Protein AF-A0A7Y5XV26-F1 (afdb_monomer)

Secondary structure (DSSP, 8-state):
----------SS--GGGHHHHHHHHHHHHHHHHHH-TTS-HHHHHHHHHHHHHHHHHTTS-HHHHHHHHHHHHHHTTTTS-GGG--TT-STTSTT-S-TT-----

Mean predicted aligned error: 6.87 Å

Solvent-accessible surface area (backbone atoms only — not comparable to full-atom values): 6152 Å² total; per-residue (Å²): 138,85,76,88,70,83,88,72,78,70,94,65,75,72,69,90,51,43,69,59,29,56,49,44,58,56,49,31,32,57,54,34,43,73,75,41,76,83,56,52,64,23,54,28,47,45,47,16,38,47,46,41,27,65,58,38,44,75,81,44,53,72,66,59,14,51,52,46,19,54,47,26,36,63,69,35,70,74,63,49,58,72,84,48,48,50,92,41,58,42,80,68,27,89,60,40,90,56,63,91,46,90,76,66,85

Sequence (105 aa):
MSWYVRRARPTSLSYENFELAEALVVLTPQAEHLKAPAASEADVECFAVQHVRPLVRAAWDAAFANELALQVWELSYQRLPPELRTPACRDGGPLDRDPGSSAWP

pLDDT: mean 85.77, std 18.95, range [27.03, 98.19]

Structure (mmCIF, N/CA/C/O backbone):
data_AF-A0A7Y5XV26-F1
#
_entry.id   AF-A0A7Y5XV26-F1
#
loop_
_atom_site.group_PDB
_atom_site.id
_atom_site.type_symbol
_atom_site.label_atom_id
_atom_site.label_alt_id
_atom_site.label_comp_id
_atom_site.label_asym_id
_atom_site.label_entity_id
_atom_site.label_seq_id
_atom_site.pdbx_PDB_ins_code
_atom_site.Cartn_x
_atom_site.Cartn_y
_atom_site.Cartn_z
_atom_site.occupancy
_atom_site.B_iso_or_equiv
_atom_site.auth_seq_id
_atom_site.auth_comp_id
_atom_site.auth_asym_id
_atom_site.auth_atom_id
_atom_site.pdbx_PDB_model_num
ATOM 1 N N . MET A 1 1 ? 26.715 -9.423 8.834 1.00 32.50 1 MET A N 1
ATOM 2 C CA . MET A 1 1 ? 25.750 -8.681 9.674 1.00 32.50 1 MET A CA 1
ATOM 3 C C . MET A 1 1 ? 25.604 -7.302 9.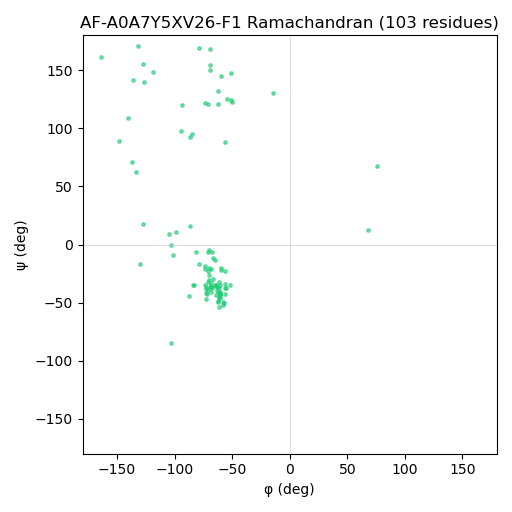066 1.00 32.50 1 MET A C 1
ATOM 5 O O . MET A 1 1 ? 26.487 -6.484 9.255 1.00 32.50 1 MET A O 1
ATOM 9 N N . SER A 1 2 ? 24.586 -7.111 8.223 1.00 32.31 2 SER A N 1
ATOM 10 C CA . SER A 1 2 ? 24.360 -5.844 7.525 1.00 32.31 2 SER A CA 1
ATOM 11 C C . SER A 1 2 ? 23.397 -5.004 8.342 1.00 32.31 2 SER A C 1
ATOM 13 O O . SER A 1 2 ? 22.290 -5.429 8.671 1.00 32.31 2 SER A O 1
ATOM 15 N N . TRP A 1 3 ? 23.893 -3.844 8.732 1.00 27.03 3 TRP A N 1
ATOM 16 C CA . TRP A 1 3 ? 23.224 -2.871 9.561 1.00 27.03 3 TRP A CA 1
ATOM 17 C C . TRP A 1 3 ? 22.154 -2.175 8.726 1.00 27.03 3 TRP A C 1
ATOM 19 O O . TRP A 1 3 ? 22.442 -1.572 7.696 1.00 27.03 3 TRP A O 1
ATOM 29 N N . TYR A 1 4 ? 20.915 -2.264 9.194 1.00 38.25 4 TYR A N 1
ATOM 30 C CA . TYR A 1 4 ? 19.826 -1.374 8.822 1.00 38.25 4 TYR A CA 1
ATOM 31 C C . TYR A 1 4 ? 20.249 0.076 9.117 1.00 38.25 4 TYR A C 1
ATOM 33 O O . TYR A 1 4 ? 20.037 0.588 10.217 1.00 38.25 4 TYR A O 1
ATOM 41 N N . VAL A 1 5 ? 20.904 0.744 8.165 1.00 44.34 5 VAL A N 1
ATOM 42 C CA . VAL A 1 5 ? 21.294 2.150 8.309 1.00 44.34 5 VAL A CA 1
ATOM 43 C C . VAL A 1 5 ? 20.218 3.028 7.686 1.00 44.34 5 VAL A C 1
ATOM 45 O O . VAL A 1 5 ? 20.141 3.246 6.482 1.00 44.34 5 VAL A O 1
ATOM 48 N N . ARG A 1 6 ? 19.366 3.514 8.589 1.00 39.25 6 ARG A N 1
ATOM 49 C CA . ARG A 1 6 ? 18.648 4.791 8.560 1.00 39.25 6 ARG A CA 1
ATOM 50 C C . ARG A 1 6 ? 19.200 5.793 7.522 1.00 39.25 6 ARG A C 1
ATOM 52 O O . ARG A 1 6 ? 20.360 6.176 7.606 1.00 39.25 6 ARG A O 1
ATOM 59 N N . ARG A 1 7 ? 18.296 6.352 6.703 1.00 38.06 7 ARG A N 1
ATOM 60 C CA . ARG A 1 7 ? 18.445 7.597 5.908 1.00 38.06 7 ARG A CA 1
ATOM 61 C C . ARG A 1 7 ? 19.307 7.538 4.637 1.00 38.06 7 ARG A C 1
ATOM 63 O O . ARG A 1 7 ? 20.271 8.282 4.506 1.00 38.06 7 ARG A O 1
ATOM 70 N N . ALA A 1 8 ? 18.843 6.808 3.633 1.00 40.09 8 ALA A N 1
ATOM 71 C CA . ALA A 1 8 ? 19.011 7.237 2.245 1.00 40.09 8 ALA A CA 1
ATOM 72 C C . ALA A 1 8 ? 17.813 6.733 1.437 1.00 40.09 8 ALA A C 1
ATOM 74 O O . ALA A 1 8 ? 17.820 5.625 0.912 1.00 40.09 8 ALA A O 1
ATOM 75 N N . ARG A 1 9 ? 16.750 7.544 1.387 1.00 41.09 9 ARG A N 1
ATOM 76 C CA . ARG A 1 9 ? 15.769 7.447 0.301 1.00 41.09 9 ARG A CA 1
ATOM 77 C C . ARG A 1 9 ? 16.581 7.573 -0.997 1.00 41.09 9 ARG A C 1
ATOM 79 O O . ARG A 1 9 ? 17.353 8.535 -1.072 1.00 41.09 9 ARG A O 1
ATOM 86 N N . PRO A 1 10 ? 16.504 6.633 -1.953 1.00 43.59 10 PRO A N 1
ATOM 87 C CA . PRO A 1 10 ? 17.223 6.765 -3.215 1.00 43.59 10 PRO A CA 1
ATOM 88 C C . PRO A 1 10 ? 16.926 8.142 -3.824 1.00 43.59 10 PRO A C 1
ATOM 90 O O . PRO A 1 10 ? 15.766 8.511 -3.975 1.00 43.59 10 PRO A O 1
ATOM 93 N N . THR A 1 11 ? 17.958 8.936 -4.124 1.00 43.84 11 THR A N 1
ATOM 94 C CA . THR A 1 11 ? 17.795 10.302 -4.666 1.00 43.84 11 THR A CA 1
ATOM 95 C C . THR A 1 11 ? 17.287 10.314 -6.110 1.00 43.84 11 THR A C 1
ATOM 97 O O . THR A 1 11 ? 16.977 11.375 -6.644 1.00 43.84 11 THR A O 1
ATOM 100 N N . SER A 1 12 ? 17.182 9.142 -6.734 1.00 45.25 12 SER A N 1
ATOM 101 C CA . SER A 1 12 ? 16.505 8.905 -8.003 1.00 45.25 12 SER A CA 1
ATOM 102 C C . SER A 1 12 ? 15.755 7.578 -7.911 1.00 45.25 12 SER A C 1
ATOM 104 O O . SER A 1 12 ? 16.383 6.518 -7.883 1.00 45.25 12 SER A O 1
ATOM 106 N N . LEU A 1 13 ? 14.425 7.625 -7.854 1.00 52.25 13 LEU A N 1
ATOM 107 C CA . LEU A 1 13 ? 13.612 6.461 -8.201 1.00 52.25 13 LEU A CA 1
ATOM 108 C C . LEU A 1 13 ? 13.885 6.149 -9.678 1.00 52.25 13 LEU A C 1
ATOM 110 O O . LEU A 1 13 ? 13.899 7.069 -10.500 1.00 52.25 13 LEU A O 1
ATOM 114 N N . SER A 1 14 ? 14.156 4.888 -10.016 1.00 53.75 14 SER A N 1
ATOM 115 C CA . SER A 1 14 ? 14.203 4.492 -11.422 1.00 53.75 14 SER A CA 1
ATOM 116 C C . SER A 1 14 ? 12.814 4.720 -12.017 1.00 53.75 14 SER A C 1
ATOM 118 O O . SER A 1 14 ? 11.834 4.150 -11.541 1.00 53.75 14 SER A O 1
ATOM 120 N N . TYR A 1 15 ? 12.717 5.558 -13.051 1.00 54.22 15 TYR A N 1
ATOM 121 C CA . TYR A 1 15 ? 11.461 5.756 -13.784 1.00 54.22 15 TYR A CA 1
ATOM 122 C C . TYR A 1 15 ? 11.060 4.531 -14.613 1.00 54.22 15 TYR A C 1
ATOM 124 O O . TYR A 1 15 ? 9.975 4.514 -15.181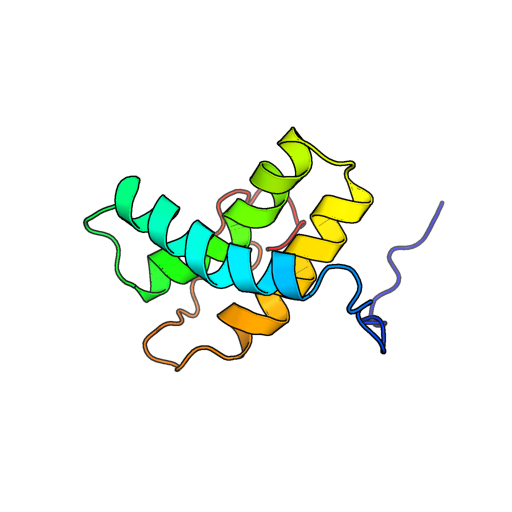 1.00 54.22 15 TYR A O 1
ATOM 132 N N . GLU A 1 16 ? 11.904 3.499 -14.661 1.00 61.50 16 GLU A N 1
ATOM 133 C CA . GLU A 1 16 ? 11.679 2.273 -15.428 1.00 61.50 16 GLU A CA 1
ATOM 134 C C . GLU A 1 16 ? 10.358 1.572 -15.061 1.00 61.50 16 GLU A C 1
ATOM 136 O O . GLU A 1 16 ? 9.798 0.875 -15.896 1.00 61.50 16 GLU A O 1
ATOM 141 N N . ASN A 1 17 ? 9.808 1.823 -13.861 1.00 69.75 17 ASN A N 1
ATOM 142 C CA . ASN A 1 17 ? 8.512 1.289 -13.415 1.00 69.75 17 ASN A CA 1
ATOM 143 C C . ASN A 1 17 ? 7.538 2.364 -12.911 1.00 69.75 17 ASN A C 1
ATOM 145 O O . ASN A 1 17 ? 6.561 2.048 -12.232 1.00 69.75 17 ASN A O 1
ATOM 149 N N . PHE A 1 18 ? 7.780 3.633 -13.250 1.00 74.88 18 PHE A N 1
ATOM 150 C CA . PHE A 1 18 ? 6.928 4.744 -12.823 1.00 74.88 18 PHE A CA 1
ATOM 151 C C . PHE A 1 18 ? 5.489 4.587 -13.323 1.00 74.88 18 PHE A C 1
ATOM 153 O O . PHE A 1 18 ? 4.554 4.737 -12.545 1.00 74.88 18 PHE A O 1
ATOM 160 N N . GLU A 1 19 ? 5.313 4.189 -14.585 1.00 81.88 19 GLU A N 1
ATOM 161 C CA . GLU A 1 19 ? 3.990 3.933 -15.170 1.00 81.88 19 GLU A CA 1
ATOM 162 C C . GLU A 1 19 ? 3.248 2.807 -14.435 1.00 81.88 19 GLU A C 1
ATOM 164 O O . GLU A 1 19 ? 2.041 2.885 -14.210 1.00 81.88 19 GLU A O 1
ATOM 169 N N . LEU A 1 20 ? 3.972 1.767 -14.003 1.00 88.62 20 LEU A N 1
ATOM 170 C CA . LEU A 1 20 ? 3.394 0.689 -13.206 1.00 88.62 20 LEU A CA 1
ATOM 171 C C . LEU A 1 20 ? 3.004 1.183 -11.807 1.00 88.62 20 LEU A C 1
ATOM 173 O O . LEU A 1 20 ? 1.936 0.826 -11.312 1.00 88.62 20 LEU A O 1
ATOM 177 N N . ALA A 1 21 ? 3.831 2.018 -11.176 1.00 89.94 21 ALA A N 1
ATOM 178 C CA . ALA A 1 21 ? 3.497 2.633 -9.898 1.00 89.94 21 ALA A CA 1
ATOM 179 C C . ALA A 1 21 ? 2.244 3.519 -10.019 1.00 89.94 21 ALA A C 1
ATOM 181 O O . ALA A 1 21 ? 1.330 3.377 -9.212 1.00 89.94 21 ALA A O 1
ATOM 182 N N . GLU A 1 22 ? 2.148 4.369 -11.046 1.00 87.69 22 GLU A N 1
ATOM 183 C CA . GLU A 1 22 ? 0.958 5.189 -11.321 1.00 87.69 22 GLU A CA 1
ATOM 184 C C . GLU A 1 22 ? -0.289 4.338 -11.575 1.00 87.69 22 GLU A C 1
ATOM 186 O O . GLU A 1 22 ? -1.359 4.622 -11.034 1.00 87.69 22 GLU A O 1
ATOM 191 N N . ALA A 1 23 ? -0.160 3.249 -12.336 1.00 92.56 23 ALA A N 1
ATOM 192 C CA . ALA A 1 23 ? -1.260 2.314 -12.531 1.00 92.56 23 ALA A CA 1
ATOM 193 C C . ALA A 1 23 ? -1.717 1.707 -11.196 1.00 92.56 23 ALA A C 1
ATOM 195 O O . ALA A 1 23 ? -2.917 1.620 -10.931 1.00 92.56 23 ALA A O 1
ATOM 196 N N . LEU A 1 24 ? -0.780 1.326 -10.324 1.00 95.25 24 LEU A N 1
ATOM 197 C CA . LEU A 1 24 ? -1.093 0.765 -9.011 1.00 95.25 24 LEU A CA 1
ATOM 198 C C . LEU A 1 24 ? -1.724 1.785 -8.061 1.00 95.25 24 LEU A C 1
ATOM 200 O O . LEU A 1 24 ? -2.611 1.395 -7.309 1.00 95.25 24 LEU A O 1
ATOM 204 N N . VAL A 1 25 ? -1.358 3.069 -8.147 1.00 93.69 25 VAL A N 1
ATOM 205 C CA . VAL A 1 25 ? -2.038 4.157 -7.419 1.00 93.69 25 VAL A CA 1
ATOM 206 C C . VAL A 1 25 ? -3.535 4.190 -7.728 1.00 93.69 25 VAL A C 1
ATOM 208 O O . VAL A 1 25 ? -4.321 4.509 -6.848 1.00 93.69 25 VAL A O 1
ATOM 211 N N . VAL A 1 26 ? -3.947 3.843 -8.949 1.00 94.88 26 VAL A N 1
ATOM 212 C CA . VAL A 1 26 ? -5.368 3.796 -9.325 1.00 94.88 26 VAL A CA 1
ATOM 213 C C . VAL A 1 26 ? -5.984 2.435 -9.011 1.00 94.88 26 VAL A C 1
ATOM 215 O O . VAL A 1 26 ? -7.092 2.357 -8.487 1.00 94.88 26 VAL A O 1
ATOM 218 N N . LEU A 1 27 ? -5.292 1.344 -9.332 1.00 96.62 27 LEU A N 1
ATOM 219 C CA . LEU A 1 27 ? -5.864 0.002 -9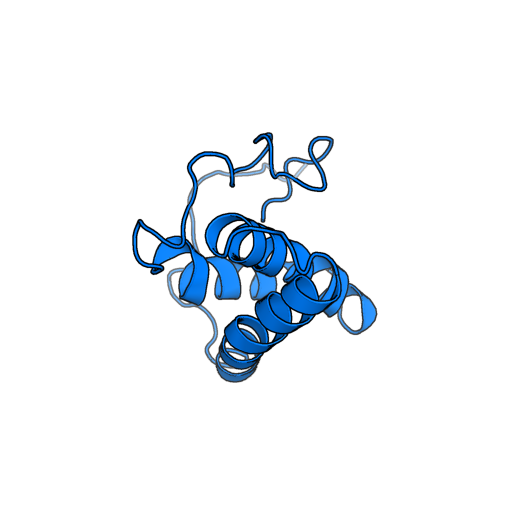.249 1.00 96.62 27 LEU A CA 1
ATOM 220 C C . LEU A 1 27 ? -6.030 -0.489 -7.810 1.00 96.62 27 LEU A C 1
ATOM 222 O O . LEU A 1 27 ? -7.026 -1.155 -7.518 1.00 96.62 27 LEU A O 1
ATOM 226 N N . THR A 1 28 ? -5.091 -0.193 -6.905 1.00 97.19 28 THR A N 1
ATOM 227 C CA . THR A 1 28 ? -5.184 -0.726 -5.541 1.00 97.19 28 THR A CA 1
ATOM 228 C C . THR A 1 28 ? -6.307 -0.087 -4.718 1.00 97.19 28 THR A C 1
ATOM 230 O O . THR A 1 28 ? -7.015 -0.871 -4.086 1.00 97.19 28 THR A O 1
ATOM 233 N N . PRO A 1 29 ? -6.605 1.232 -4.775 1.00 97.38 29 PRO A N 1
ATOM 234 C CA . PRO A 1 29 ? -7.801 1.784 -4.130 1.00 97.38 29 PRO A CA 1
ATOM 235 C C . PRO A 1 29 ? -9.100 1.194 -4.677 1.00 97.38 29 PRO A C 1
ATOM 237 O O . PRO A 1 29 ? -9.982 0.828 -3.906 1.00 97.38 29 PRO A O 1
ATOM 240 N N . GLN A 1 30 ? -9.209 1.009 -5.998 1.00 97.44 30 GLN A N 1
ATOM 241 C CA . GLN A 1 30 ? -10.399 0.390 -6.597 1.00 97.44 30 GLN A CA 1
ATOM 242 C C . GLN A 1 30 ? -10.582 -1.058 -6.127 1.00 97.44 30 GLN A C 1
ATOM 244 O O . GLN A 1 30 ? -11.696 -1.485 -5.825 1.00 97.44 30 GLN A O 1
ATOM 249 N N . ALA A 1 31 ? -9.489 -1.813 -5.999 1.00 97.06 31 ALA A N 1
ATOM 250 C CA . ALA A 1 31 ? -9.538 -3.152 -5.424 1.00 97.06 31 ALA A CA 1
ATOM 251 C C . ALA A 1 31 ? -9.962 -3.138 -3.944 1.00 97.06 31 ALA A C 1
ATOM 253 O O . ALA A 1 31 ? -10.653 -4.055 -3.502 1.00 97.06 31 ALA A O 1
ATOM 254 N N . GLU A 1 32 ? -9.569 -2.125 -3.173 1.00 97.12 32 GLU A N 1
ATOM 255 C CA . GLU A 1 32 ? -9.965 -1.981 -1.769 1.00 97.12 32 GLU A CA 1
ATOM 256 C C . GLU A 1 32 ? -11.431 -1.558 -1.606 1.00 97.12 32 GLU A C 1
ATOM 258 O O . GLU A 1 32 ? -12.123 -2.121 -0.756 1.00 97.12 32 GLU A O 1
ATOM 263 N N . HIS A 1 33 ? -11.952 -0.702 -2.488 1.00 97.38 33 HIS A N 1
ATOM 264 C CA . HIS A 1 33 ? -13.384 -0.384 -2.569 1.00 97.38 33 HIS A CA 1
ATOM 265 C C . HIS A 1 33 ? -14.256 -1.634 -2.756 1.00 97.38 33 HIS A C 1
ATOM 267 O O . HIS A 1 33 ? -15.317 -1.755 -2.144 1.00 97.38 33 HIS A O 1
ATOM 273 N N . LEU A 1 34 ? -13.791 -2.617 -3.538 1.00 97.25 34 LEU A N 1
ATOM 274 C CA . LEU A 1 34 ? -14.492 -3.898 -3.708 1.00 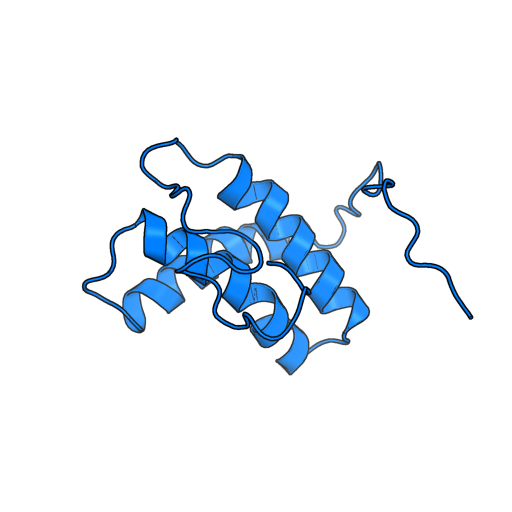97.25 34 LEU A CA 1
ATOM 275 C C . LEU A 1 34 ? -14.458 -4.782 -2.452 1.00 97.25 34 LEU A C 1
ATOM 277 O O . LEU A 1 34 ? -15.382 -5.564 -2.228 1.00 97.25 34 LEU A O 1
ATOM 281 N N . LYS A 1 35 ? -13.398 -4.693 -1.642 1.00 94.75 35 LYS A N 1
ATOM 282 C CA . LYS A 1 35 ? -13.236 -5.497 -0.418 1.00 94.75 35 LYS A CA 1
ATOM 283 C C . LYS A 1 35 ? -13.977 -4.894 0.774 1.00 94.75 35 LYS A C 1
ATOM 285 O O . LYS A 1 35 ? -14.473 -5.638 1.618 1.00 94.75 35 LYS A O 1
ATOM 290 N N . ALA A 1 36 ? -14.028 -3.567 0.858 1.00 92.81 36 ALA A N 1
ATOM 291 C CA . ALA A 1 36 ? -14.579 -2.831 1.988 1.00 92.81 36 ALA A CA 1
ATOM 292 C C . ALA A 1 36 ? -15.452 -1.653 1.509 1.00 92.81 36 ALA A C 1
ATOM 294 O O . ALA A 1 36 ? -15.086 -0.497 1.703 1.00 92.81 36 ALA A O 1
ATOM 295 N N . PRO A 1 37 ? -16.646 -1.915 0.944 1.00 93.31 37 PRO A N 1
ATOM 296 C CA . PRO A 1 37 ? -17.479 -0.886 0.307 1.00 93.31 37 PRO A CA 1
ATOM 297 C C . PRO A 1 37 ? -18.037 0.179 1.266 1.00 93.31 37 PRO A C 1
ATOM 299 O O . PRO A 1 37 ? -18.606 1.169 0.822 1.00 93.31 37 PRO A O 1
ATOM 302 N N . ALA A 1 38 ? -17.926 -0.037 2.579 1.00 96.56 38 ALA A N 1
ATOM 303 C CA . ALA A 1 38 ? -18.347 0.911 3.610 1.00 96.56 38 ALA A CA 1
ATOM 304 C C . ALA A 1 38 ? -17.171 1.668 4.259 1.00 96.56 38 ALA A C 1
ATOM 306 O O . ALA A 1 38 ? -17.397 2.452 5.181 1.00 96.56 38 ALA A O 1
ATOM 307 N N . ALA A 1 39 ? -15.928 1.401 3.841 1.00 96.12 39 ALA A N 1
ATOM 308 C CA . ALA A 1 39 ? -14.758 2.100 4.358 1.00 96.12 39 ALA A CA 1
ATOM 309 C C . ALA A 1 39 ? -14.747 3.562 3.890 1.00 96.12 39 ALA A C 1
ATOM 311 O O . ALA A 1 39 ? -15.256 3.893 2.820 1.00 96.12 39 ALA A O 1
ATOM 312 N N . SER A 1 40 ? -14.165 4.446 4.700 1.00 97.50 40 SER A N 1
ATOM 313 C CA . SER A 1 40 ? -13.924 5.822 4.266 1.00 97.50 40 SER A CA 1
ATOM 314 C C . SER A 1 40 ? -12.834 5.854 3.191 1.00 97.50 40 SER A C 1
ATOM 316 O O . SER A 1 40 ? -11.960 4.988 3.179 1.00 97.50 40 SER A O 1
ATOM 318 N N . GLU A 1 41 ? -12.824 6.875 2.331 1.00 97.00 41 GLU A N 1
ATOM 319 C CA . GLU A 1 41 ? -11.753 7.026 1.331 1.00 97.00 41 GLU A CA 1
ATOM 320 C C . GLU A 1 41 ? -10.361 7.073 1.982 1.00 97.00 41 GLU A C 1
ATOM 322 O O . GLU A 1 41 ? -9.421 6.471 1.478 1.00 97.00 41 GLU A O 1
ATOM 327 N N . ALA A 1 42 ? -10.223 7.704 3.154 1.00 98.00 42 ALA A N 1
ATOM 328 C CA . ALA A 1 42 ? -8.951 7.744 3.876 1.00 98.00 42 ALA A CA 1
ATOM 329 C C . ALA A 1 42 ? -8.475 6.353 4.342 1.00 98.00 42 ALA A C 1
ATOM 331 O O . ALA A 1 42 ? -7.272 6.077 4.335 1.00 98.00 42 ALA A O 1
ATOM 332 N N . ASP A 1 43 ? -9.400 5.472 4.735 1.00 98.00 43 ASP A N 1
ATOM 333 C CA . ASP A 1 43 ? -9.069 4.089 5.089 1.00 98.00 43 ASP A CA 1
ATOM 334 C C . ASP A 1 43 ? -8.737 3.274 3.834 1.00 98.00 43 ASP A C 1
ATOM 336 O O . ASP A 1 43 ? -7.763 2.521 3.830 1.00 98.00 43 ASP A O 1
ATOM 340 N N . VAL A 1 44 ? -9.505 3.456 2.754 1.00 98.19 44 VAL A N 1
ATOM 341 C CA . VAL A 1 44 ? -9.271 2.808 1.455 1.00 98.19 44 VAL A CA 1
ATOM 342 C C . VAL A 1 44 ? -7.883 3.145 0.925 1.00 98.19 44 VAL A C 1
ATOM 344 O O . VAL A 1 44 ? -7.124 2.234 0.600 1.00 98.19 44 VAL A O 1
ATOM 347 N N . GLU A 1 45 ? -7.508 4.422 0.905 1.00 97.81 45 GLU A N 1
ATOM 348 C CA . GLU A 1 45 ? -6.191 4.875 0.451 1.00 97.81 45 GLU A CA 1
ATOM 349 C C . GLU A 1 45 ? -5.061 4.333 1.336 1.00 97.81 45 GLU A C 1
ATOM 351 O O . GLU A 1 45 ? -3.999 3.937 0.847 1.00 97.81 45 GLU A O 1
ATOM 356 N N . CYS A 1 46 ? -5.299 4.229 2.647 1.00 97.62 46 CYS A N 1
ATOM 357 C CA . CYS A 1 46 ? -4.345 3.601 3.555 1.00 97.62 46 CYS A CA 1
ATOM 358 C C . CYS A 1 46 ? -4.138 2.113 3.250 1.00 97.62 46 CYS A C 1
ATOM 360 O O . CYS A 1 46 ? -3.020 1.594 3.262 1.00 97.62 46 CYS A O 1
ATOM 362 N N . PHE A 1 47 ? -5.224 1.398 2.996 1.00 97.25 47 PHE A N 1
ATOM 363 C CA . PHE A 1 47 ? -5.185 -0.018 2.674 1.00 97.25 47 PHE A CA 1
ATOM 364 C C . PHE A 1 47 ? -4.610 -0.289 1.285 1.00 97.25 47 PHE A C 1
ATOM 366 O O . PHE A 1 47 ? -3.933 -1.302 1.090 1.00 97.25 47 PHE A O 1
ATOM 373 N N . ALA A 1 48 ? -4.838 0.620 0.342 1.00 97.19 48 ALA A N 1
ATOM 374 C CA . ALA A 1 48 ? -4.383 0.524 -1.032 1.00 97.19 48 ALA A CA 1
ATOM 375 C C . ALA A 1 48 ? -2.856 0.485 -1.131 1.00 97.19 48 ALA A C 1
ATOM 377 O O . ALA A 1 48 ? -2.309 -0.358 -1.846 1.00 97.19 48 ALA A O 1
ATOM 378 N N . VAL A 1 49 ? -2.156 1.342 -0.382 1.00 96.94 49 VAL A N 1
ATOM 379 C CA . VAL A 1 49 ? -0.684 1.358 -0.382 1.00 96.94 49 VAL A CA 1
ATOM 380 C C . VAL A 1 49 ? -0.080 0.110 0.263 1.00 96.94 49 VAL A C 1
ATOM 382 O O . VAL A 1 49 ? 0.903 -0.420 -0.250 1.00 96.94 49 VAL A O 1
ATOM 385 N N . GLN A 1 50 ? -0.718 -0.426 1.306 1.00 96.75 50 GLN A N 1
ATOM 386 C CA . GLN A 1 50 ? -0.304 -1.680 1.951 1.00 96.75 50 GLN A CA 1
ATOM 387 C C . GLN A 1 50 ? -0.564 -2.906 1.059 1.00 96.75 50 GLN A C 1
ATOM 389 O O . GLN A 1 50 ? 0.104 -3.933 1.161 1.00 96.75 50 GLN A O 1
ATOM 394 N N . HIS A 1 51 ? -1.537 -2.816 0.147 1.00 95.88 51 HIS A N 1
ATOM 395 C CA . HIS A 1 51 ? -1.883 -3.893 -0.780 1.00 95.88 51 HIS A CA 1
ATOM 396 C C . HIS A 1 51 ? -0.849 -4.066 -1.910 1.00 95.88 51 HIS A C 1
ATOM 398 O O . HIS A 1 51 ? -0.747 -5.153 -2.479 1.00 95.88 51 HIS A O 1
ATOM 404 N N . VAL A 1 52 ? -0.037 -3.045 -2.211 1.00 96.31 52 VAL A N 1
ATOM 405 C CA . VAL A 1 52 ? 0.940 -3.081 -3.314 1.00 96.31 52 VAL A CA 1
ATOM 406 C C . VAL A 1 52 ? 1.986 -4.174 -3.123 1.00 96.31 52 VAL A C 1
ATOM 408 O O . VAL A 1 52 ? 2.169 -5.010 -4.005 1.00 96.31 52 VAL A O 1
ATOM 411 N N . ARG A 1 53 ? 2.675 -4.207 -1.975 1.00 95.31 53 ARG A N 1
ATOM 412 C CA . ARG A 1 53 ? 3.765 -5.167 -1.748 1.00 95.31 53 ARG A CA 1
ATOM 413 C C . ARG A 1 53 ? 3.316 -6.629 -1.894 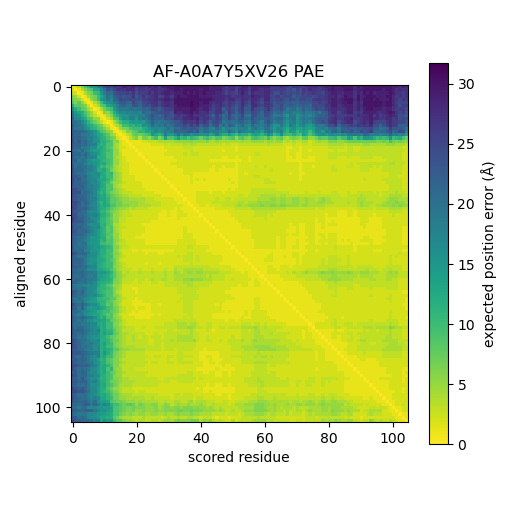1.00 95.31 53 ARG A C 1
ATOM 415 O O . ARG A 1 53 ? 3.982 -7.357 -2.635 1.00 95.31 53 ARG A O 1
ATOM 422 N N . PRO A 1 54 ? 2.244 -7.105 -1.225 1.00 93.75 54 PRO A N 1
ATOM 423 C CA . PRO A 1 54 ? 1.798 -8.485 -1.391 1.00 93.75 54 PRO A CA 1
ATOM 424 C C . PRO A 1 54 ? 1.302 -8.774 -2.814 1.00 93.75 54 PRO A C 1
ATOM 426 O O . PRO A 1 54 ? 1.558 -9.867 -3.313 1.00 93.75 54 PRO A O 1
ATOM 429 N N . LEU A 1 55 ? 0.666 -7.806 -3.489 1.00 94.50 55 LEU A N 1
ATOM 430 C CA . LEU A 1 55 ? 0.236 -7.959 -4.881 1.00 94.50 55 LEU A CA 1
ATOM 431 C C . LEU A 1 55 ? 1.430 -8.174 -5.820 1.00 94.50 55 LEU A C 1
ATOM 433 O O . LEU A 1 55 ? 1.445 -9.119 -6.604 1.00 94.50 55 LEU A O 1
ATOM 437 N N . VAL A 1 56 ? 2.458 -7.333 -5.715 1.00 95.25 56 VAL A N 1
ATOM 438 C CA . VAL A 1 56 ? 3.644 -7.403 -6.580 1.00 95.25 56 VAL A CA 1
ATOM 439 C C . VAL A 1 56 ? 4.474 -8.651 -6.268 1.00 95.25 56 VAL A C 1
ATOM 441 O O . VAL A 1 56 ? 4.959 -9.312 -7.183 1.00 95.25 56 VAL A O 1
ATOM 444 N N . ARG A 1 57 ? 4.565 -9.058 -4.994 1.00 94.31 57 ARG A N 1
ATOM 445 C CA . ARG A 1 57 ? 5.232 -10.312 -4.594 1.00 94.31 57 ARG A CA 1
ATOM 446 C C . ARG A 1 57 ? 4.630 -11.571 -5.215 1.00 94.31 57 ARG A C 1
ATOM 448 O O . ARG A 1 57 ? 5.312 -12.589 -5.261 1.00 94.31 57 ARG A O 1
ATOM 455 N N . ALA A 1 58 ? 3.376 -11.533 -5.663 1.00 94.25 58 ALA A N 1
ATOM 456 C CA . ALA A 1 58 ? 2.751 -12.684 -6.307 1.00 94.25 58 ALA A CA 1
ATOM 457 C C . ALA A 1 58 ? 3.335 -12.985 -7.701 1.00 94.25 58 ALA A C 1
ATOM 459 O O . ALA A 1 58 ? 3.186 -14.104 -8.185 1.00 94.25 58 ALA A O 1
ATOM 460 N N . ALA A 1 59 ? 3.991 -12.009 -8.339 1.00 92.81 59 ALA A N 1
ATOM 461 C CA . ALA A 1 59 ? 4.509 -12.131 -9.704 1.00 92.81 59 ALA A CA 1
ATOM 462 C C . ALA A 1 59 ? 5.986 -11.719 -9.862 1.00 92.81 59 ALA A C 1
ATOM 464 O O . ALA A 1 59 ? 6.615 -12.104 -10.846 1.00 92.81 59 ALA A O 1
ATOM 465 N N . TRP A 1 60 ? 6.557 -10.996 -8.895 1.00 94.94 60 TRP A N 1
ATOM 466 C CA . TRP A 1 60 ? 7.943 -10.522 -8.913 1.00 94.94 60 TRP A CA 1
ATOM 467 C C . TRP A 1 60 ? 8.675 -10.813 -7.602 1.00 94.94 60 TRP A C 1
ATOM 469 O O . TRP A 1 60 ? 8.085 -11.226 -6.602 1.00 94.94 60 TRP A O 1
ATOM 479 N N . ASP A 1 61 ? 9.991 -10.595 -7.604 1.00 93.81 61 ASP A N 1
ATOM 480 C CA . ASP A 1 61 ? 10.817 -10.814 -6.425 1.00 93.81 61 ASP A CA 1
ATOM 481 C C . ASP A 1 61 ? 10.556 -9.800 -5.293 1.00 93.81 61 ASP A C 1
ATOM 483 O O . ASP A 1 61 ? 9.885 -8.772 -5.429 1.00 93.81 61 ASP A O 1
ATOM 487 N N . ALA A 1 62 ? 11.102 -10.119 -4.119 1.00 91.81 62 ALA A N 1
ATOM 488 C CA . ALA A 1 62 ? 10.917 -9.322 -2.915 1.00 91.81 62 ALA A CA 1
ATOM 489 C C . ALA A 1 62 ? 11.563 -7.929 -2.979 1.00 91.81 62 ALA A C 1
ATOM 491 O O . ALA A 1 62 ? 11.072 -7.030 -2.296 1.00 91.81 62 ALA A O 1
ATOM 492 N N . ALA A 1 63 ? 12.654 -7.758 -3.732 1.00 91.06 63 ALA A N 1
ATOM 493 C CA . ALA A 1 63 ? 13.332 -6.473 -3.850 1.00 91.06 63 ALA A CA 1
ATOM 494 C C . ALA A 1 63 ? 12.493 -5.522 -4.711 1.00 91.06 63 ALA A C 1
ATOM 496 O O . ALA A 1 63 ? 12.200 -4.409 -4.275 1.00 91.06 63 ALA A O 1
ATOM 497 N N . PHE A 1 64 ? 12.009 -6.011 -5.852 1.00 91.06 64 PHE A N 1
ATOM 498 C CA . PHE A 1 64 ? 11.125 -5.279 -6.751 1.00 91.06 64 PHE A CA 1
ATOM 499 C C . PHE A 1 64 ? 9.806 -4.888 -6.077 1.00 91.06 64 PHE A C 1
ATOM 501 O O . PHE A 1 64 ? 9.392 -3.731 -6.120 1.00 91.06 64 PHE A O 1
ATOM 508 N N . ALA A 1 65 ? 9.170 -5.823 -5.365 1.00 93.25 65 ALA A N 1
ATOM 509 C CA . ALA A 1 65 ? 7.941 -5.532 -4.629 1.00 93.25 65 ALA A CA 1
ATOM 510 C C . ALA A 1 65 ? 8.127 -4.458 -3.548 1.00 93.25 65 ALA A C 1
ATOM 512 O O . ALA A 1 65 ? 7.217 -3.668 -3.292 1.00 93.25 65 ALA A O 1
ATOM 513 N N . ASN A 1 66 ? 9.298 -4.422 -2.904 1.00 91.69 66 ASN A N 1
ATOM 514 C CA . ASN A 1 66 ? 9.609 -3.393 -1.922 1.00 91.69 66 ASN A CA 1
ATOM 515 C C . ASN A 1 66 ? 9.854 -2.029 -2.578 1.00 91.69 66 ASN A C 1
ATOM 517 O O . ASN A 1 66 ? 9.353 -1.025 -2.078 1.00 91.69 66 ASN A O 1
ATOM 521 N N . GLU A 1 67 ? 10.591 -1.993 -3.689 1.00 90.75 67 GLU A N 1
ATOM 522 C CA . GLU A 1 67 ? 10.798 -0.766 -4.460 1.00 90.75 67 GLU A CA 1
ATOM 523 C C . GLU A 1 67 ? 9.459 -0.162 -4.895 1.00 90.75 67 GLU A C 1
ATOM 525 O O . GLU A 1 67 ? 9.183 1.003 -4.609 1.00 90.75 67 GLU A O 1
ATOM 530 N N . LEU A 1 68 ? 8.589 -0.972 -5.499 1.00 92.12 68 LEU A N 1
ATOM 531 C CA . LEU A 1 68 ? 7.324 -0.504 -6.052 1.00 92.12 68 LEU A CA 1
ATOM 532 C C . LEU A 1 68 ? 6.334 -0.041 -4.968 1.00 92.12 68 LEU A C 1
ATOM 534 O O . LEU A 1 68 ? 5.661 0.973 -5.142 1.00 92.12 68 LEU A O 1
ATOM 538 N N . ALA A 1 69 ? 6.290 -0.713 -3.812 1.00 93.81 69 ALA A N 1
ATOM 539 C CA . ALA A 1 69 ? 5.480 -0.269 -2.673 1.00 93.81 69 ALA A CA 1
ATOM 540 C C . ALA A 1 69 ? 5.922 1.106 -2.138 1.00 93.81 69 ALA A C 1
ATOM 542 O O . ALA A 1 69 ? 5.085 1.964 -1.850 1.00 93.81 69 ALA A O 1
ATOM 543 N N . LEU A 1 70 ? 7.236 1.348 -2.053 1.00 92.19 70 LEU A N 1
ATOM 544 C CA . LEU A 1 70 ? 7.776 2.644 -1.633 1.00 92.19 70 LEU A CA 1
ATOM 545 C C . LEU A 1 70 ? 7.516 3.742 -2.674 1.00 92.19 70 LEU A C 1
ATOM 547 O O . LEU A 1 70 ? 7.207 4.873 -2.297 1.00 92.19 70 LEU A O 1
ATOM 551 N N . GLN A 1 71 ? 7.582 3.414 -3.966 1.00 91.06 71 GLN A N 1
ATOM 552 C CA . GLN A 1 71 ? 7.220 4.346 -5.037 1.00 91.06 71 GLN A CA 1
ATOM 553 C C . GLN A 1 71 ? 5.743 4.747 -4.961 1.00 91.06 71 GLN A C 1
ATOM 555 O O . GLN A 1 71 ? 5.434 5.937 -4.959 1.00 91.06 71 GLN A O 1
ATOM 560 N N . VAL A 1 72 ? 4.825 3.785 -4.822 1.00 92.94 72 VAL A N 1
ATOM 561 C CA . VAL A 1 72 ? 3.384 4.074 -4.702 1.00 92.94 72 VAL A CA 1
ATOM 562 C C . VAL A 1 72 ? 3.083 4.934 -3.470 1.00 92.94 72 VAL A C 1
ATOM 564 O O . VAL A 1 72 ? 2.319 5.894 -3.564 1.00 92.94 72 VAL A O 1
ATOM 567 N N . TRP A 1 73 ? 3.726 4.666 -2.331 1.00 93.75 73 TRP A N 1
ATOM 568 C CA . TRP A 1 73 ? 3.618 5.509 -1.134 1.00 93.75 73 TRP A CA 1
ATOM 569 C C . TRP A 1 73 ? 4.002 6.974 -1.388 1.00 93.75 73 TRP A C 1
ATOM 571 O O . TRP A 1 73 ? 3.334 7.896 -0.915 1.00 93.75 73 TRP A O 1
ATOM 581 N N . GLU A 1 74 ? 5.083 7.192 -2.138 1.00 89.88 74 GLU A N 1
ATOM 582 C CA . GLU A 1 74 ? 5.611 8.518 -2.476 1.00 89.88 74 GLU A CA 1
ATOM 583 C C . GLU A 1 74 ? 4.780 9.270 -3.515 1.00 89.88 74 GLU A C 1
ATOM 585 O O . GLU A 1 74 ? 4.689 10.503 -3.453 1.00 89.88 74 GLU A O 1
ATOM 590 N N . LEU A 1 75 ? 4.202 8.545 -4.472 1.00 86.81 75 LEU A N 1
ATOM 591 C CA . LEU A 1 75 ? 3.402 9.113 -5.555 1.00 86.81 75 LEU A CA 1
ATOM 592 C C . LEU A 1 75 ? 1.947 9.349 -5.148 1.00 86.81 75 LEU A C 1
ATOM 594 O O . LEU A 1 75 ? 1.377 10.355 -5.564 1.00 86.81 75 LEU A O 1
ATOM 598 N N . SER A 1 76 ? 1.377 8.479 -4.310 1.00 89.50 76 SER A N 1
ATOM 599 C CA . SER A 1 76 ? -0.002 8.591 -3.824 1.00 89.50 76 SER A CA 1
ATOM 600 C C . SER A 1 76 ? -0.066 9.115 -2.395 1.00 89.50 76 SER A C 1
ATOM 602 O O . SER A 1 76 ? -0.198 10.323 -2.193 1.00 89.50 76 SER A O 1
ATOM 604 N N . TYR A 1 77 ? 0.062 8.246 -1.388 1.00 91.44 77 TYR A N 1
ATOM 605 C CA . TYR A 1 77 ? -0.414 8.554 -0.036 1.00 91.44 77 TYR A CA 1
ATOM 606 C C . TYR A 1 77 ? 0.266 9.770 0.604 1.00 91.44 77 TYR A C 1
ATOM 608 O O . TYR A 1 77 ? -0.366 10.517 1.344 1.00 91.44 77 TYR A O 1
ATOM 616 N N . GLN A 1 78 ? 1.540 10.049 0.303 1.00 91.69 78 GLN A N 1
ATOM 617 C CA . GLN A 1 78 ? 2.203 11.263 0.806 1.00 91.69 78 GLN A CA 1
ATOM 618 C C . GLN A 1 78 ? 1.713 12.566 0.156 1.00 91.69 78 GLN A C 1
ATOM 620 O O . GLN A 1 78 ? 1.861 13.631 0.761 1.00 91.69 78 GLN A O 1
ATOM 625 N N . ARG A 1 79 ? 1.143 12.490 -1.049 1.00 90.69 79 ARG A N 1
ATOM 626 C CA . ARG A 1 79 ? 0.665 13.627 -1.850 1.00 90.69 79 ARG A CA 1
ATOM 627 C C . ARG A 1 79 ? -0.848 13.821 -1.786 1.00 90.69 79 ARG A C 1
ATOM 629 O O . ARG A 1 79 ? -1.332 14.846 -2.259 1.00 90.69 79 ARG A O 1
ATOM 636 N N . LEU A 1 80 ? -1.579 12.872 -1.199 1.00 91.44 80 LEU A N 1
ATOM 637 C CA . LEU A 1 80 ? -3.027 12.963 -1.053 1.00 91.44 80 LEU A CA 1
ATOM 638 C C . LEU A 1 80 ? -3.451 14.205 -0.239 1.00 91.44 80 LEU A C 1
ATOM 640 O O . LEU A 1 80 ? -2.781 14.575 0.740 1.00 91.44 80 LEU A O 1
ATOM 644 N N . PRO A 1 81 ? -4.591 14.827 -0.592 1.00 94.50 81 PRO A N 1
ATOM 645 C CA . PRO A 1 81 ? -5.238 15.836 0.237 1.00 94.50 81 PRO A CA 1
ATOM 646 C C . PRO A 1 81 ? -5.444 15.348 1.684 1.00 94.50 81 PRO A C 1
ATOM 648 O O . PRO A 1 81 ? -5.617 14.147 1.907 1.00 94.50 81 PRO A O 1
ATOM 651 N N . PRO A 1 82 ? -5.395 16.233 2.698 1.00 93.94 82 PRO A N 1
ATOM 652 C CA . PRO A 1 82 ? -5.587 15.849 4.099 1.00 93.94 82 PRO A CA 1
ATOM 653 C C . PRO A 1 82 ? -6.864 15.042 4.370 1.00 93.94 82 PRO A C 1
ATOM 655 O O . PRO A 1 82 ? -6.836 14.150 5.206 1.00 93.94 82 PRO A O 1
ATOM 658 N N . GLU A 1 83 ? -7.951 15.327 3.658 1.00 94.12 83 GLU A N 1
ATOM 659 C CA . GLU A 1 83 ? -9.244 14.646 3.761 1.00 94.12 83 GLU A CA 1
ATOM 660 C C . GLU A 1 83 ? -9.232 13.194 3.255 1.00 94.12 83 GLU A C 1
ATOM 662 O O . GLU A 1 83 ? -10.080 12.405 3.663 1.00 94.12 83 GLU A O 1
ATOM 667 N N . LEU A 1 84 ? -8.256 12.828 2.416 1.00 96.25 84 LEU A N 1
ATOM 668 C CA . LEU A 1 84 ? -8.037 11.462 1.924 1.00 96.25 84 LEU A CA 1
ATOM 669 C C . LEU A 1 84 ? -6.932 10.736 2.707 1.00 96.25 84 LEU A C 1
ATOM 671 O O . LEU A 1 84 ? -6.455 9.682 2.298 1.00 96.25 84 LEU A O 1
ATOM 675 N N . ARG A 1 85 ? -6.485 11.304 3.833 1.00 96.25 85 ARG A N 1
ATOM 676 C CA . ARG A 1 85 ? -5.468 10.713 4.704 1.00 96.25 85 ARG A CA 1
ATOM 677 C C . ARG A 1 85 ? -5.964 10.642 6.131 1.00 96.25 85 ARG A C 1
ATOM 679 O O . ARG A 1 85 ? -6.778 11.434 6.590 1.00 96.25 85 ARG A O 1
ATOM 686 N N . THR A 1 86 ? -5.385 9.715 6.874 1.00 96.88 86 THR A N 1
ATOM 687 C CA . THR A 1 86 ? -5.681 9.530 8.290 1.00 96.88 86 THR A CA 1
ATOM 688 C C . THR A 1 86 ? -4.400 9.321 9.096 1.00 96.88 86 THR A C 1
ATOM 690 O O . THR A 1 86 ? -3.487 8.623 8.639 1.00 96.88 86 THR A O 1
ATOM 693 N N . PRO A 1 87 ? -4.300 9.884 10.318 1.00 96.12 87 PRO A N 1
ATOM 694 C CA . PRO A 1 87 ? -3.178 9.628 11.220 1.00 96.12 87 PRO A CA 1
ATOM 695 C C . PRO A 1 87 ? -3.104 8.167 11.681 1.00 96.12 87 PRO A C 1
ATOM 697 O O . PRO A 1 87 ? -2.083 7.767 12.246 1.00 96.12 87 PRO A O 1
ATOM 700 N N . ALA A 1 88 ? -4.168 7.386 11.467 1.00 96.94 88 ALA A N 1
ATOM 701 C CA . ALA A 1 88 ? -4.194 5.962 11.762 1.00 96.94 88 ALA A CA 1
ATOM 702 C C . ALA A 1 88 ? -3.372 5.122 10.765 1.00 96.94 88 ALA A C 1
ATOM 704 O O . ALA A 1 88 ? -2.990 4.003 11.104 1.00 96.94 88 ALA A O 1
ATOM 705 N N . CYS A 1 89 ? -3.060 5.668 9.582 1.00 97.12 89 CYS A N 1
ATOM 706 C CA . CYS A 1 89 ? -2.258 5.002 8.562 1.00 97.12 89 CYS A CA 1
ATOM 707 C C . CYS A 1 89 ? -0.761 5.232 8.771 1.00 97.12 89 CYS A C 1
ATOM 709 O O . CYS A 1 89 ? -0.192 6.240 8.337 1.00 97.12 89 CYS A O 1
ATOM 711 N N . ARG A 1 90 ? -0.129 4.311 9.487 1.00 95.62 90 ARG A N 1
ATOM 712 C CA . ARG A 1 90 ? 1.303 4.316 9.789 1.00 95.62 90 ARG A CA 1
ATOM 713 C C . ARG A 1 90 ? 1.718 2.934 10.278 1.00 95.62 90 ARG A C 1
ATOM 715 O O . ARG A 1 90 ? 0.866 2.205 10.771 1.00 95.62 90 ARG A O 1
ATOM 722 N N . ASP A 1 91 ? 3.016 2.661 10.233 1.00 96.38 91 ASP A N 1
ATOM 723 C CA . ASP A 1 91 ? 3.648 1.493 10.862 1.00 96.38 91 ASP A CA 1
ATOM 724 C C . ASP A 1 91 ? 3.221 1.367 12.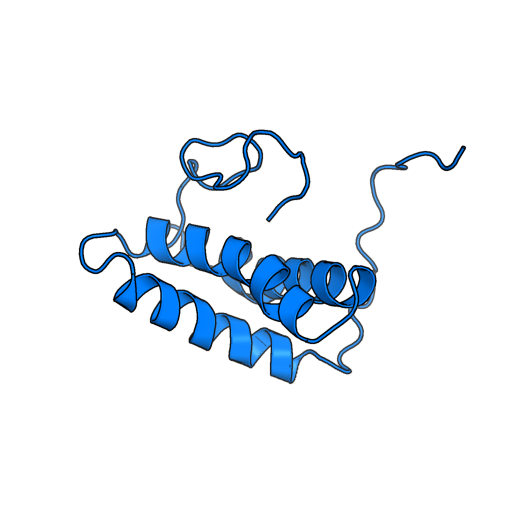338 1.00 96.38 91 ASP A C 1
ATOM 726 O O . ASP A 1 91 ? 3.343 2.326 13.116 1.00 96.38 91 ASP A O 1
ATOM 730 N N . GLY A 1 92 ? 2.634 0.223 12.696 1.00 95.56 92 GLY A N 1
ATOM 731 C CA . GLY A 1 92 ? 2.047 -0.067 14.007 1.00 95.56 92 GLY A CA 1
ATOM 732 C C . GLY A 1 92 ? 0.784 0.737 14.344 1.00 95.56 92 GLY A C 1
ATOM 733 O O . GLY A 1 92 ? 0.377 0.813 15.507 1.00 95.56 92 GLY A O 1
ATOM 734 N N . GLY A 1 93 ? 0.183 1.411 13.363 1.00 96.00 93 GLY A N 1
ATOM 735 C CA . GLY A 1 93 ? -1.037 2.195 13.518 1.00 96.00 93 GLY A CA 1
ATOM 736 C C . GLY A 1 93 ? -2.311 1.339 13.533 1.00 9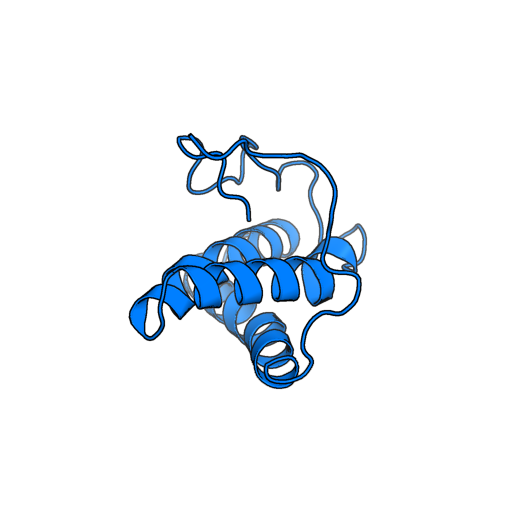6.00 93 GLY A C 1
ATOM 737 O O . GLY A 1 93 ? -2.282 0.167 13.174 1.00 96.00 93 GLY A O 1
ATOM 738 N N . PRO A 1 94 ? -3.472 1.918 13.899 1.00 97.38 94 PRO A N 1
ATOM 739 C CA . PRO A 1 94 ? -4.747 1.193 13.901 1.00 97.38 94 PRO A CA 1
ATOM 740 C C . PRO A 1 94 ? -5.182 0.624 12.542 1.00 97.38 94 PRO A C 1
ATOM 742 O O . PRO A 1 94 ? -6.028 -0.263 12.515 1.00 97.38 94 PRO A O 1
ATOM 745 N N . LEU A 1 95 ? -4.648 1.149 11.433 1.00 96.69 95 LEU A N 1
ATOM 746 C CA . LEU A 1 95 ? -4.933 0.665 10.077 1.00 96.69 95 LEU A CA 1
ATOM 747 C C . LEU A 1 95 ? -3.784 -0.149 9.473 1.00 96.69 95 LEU A C 1
ATOM 749 O O . LEU A 1 95 ? -3.820 -0.451 8.282 1.00 96.69 95 LEU A O 1
ATOM 753 N N . ASP A 1 96 ? -2.768 -0.482 10.265 1.00 96.69 96 ASP A N 1
ATOM 754 C CA . ASP A 1 96 ? -1.708 -1.380 9.834 1.00 96.69 96 ASP A CA 1
ATOM 755 C C . ASP A 1 96 ? -2.247 -2.811 9.716 1.00 96.69 96 ASP A C 1
ATOM 757 O O . ASP A 1 96 ? -2.778 -3.379 10.675 1.00 96.69 96 ASP A O 1
ATOM 761 N N . ARG A 1 97 ? -2.153 -3.382 8.515 1.00 94.25 97 ARG A N 1
ATOM 762 C CA . ARG A 1 97 ? -2.584 -4.749 8.209 1.00 94.25 97 ARG A CA 1
ATOM 763 C C . ARG A 1 97 ? -1.572 -5.797 8.662 1.00 94.25 97 ARG A C 1
ATOM 765 O O . ARG A 1 97 ? -1.951 -6.964 8.757 1.00 94.25 97 ARG A O 1
ATOM 772 N N . ASP A 1 98 ? -0.331 -5.410 8.947 1.00 93.12 98 ASP A N 1
ATOM 773 C CA . ASP A 1 98 ? 0.725 -6.301 9.430 1.00 93.12 98 ASP A CA 1
ATOM 774 C C . ASP A 1 98 ? 1.491 -5.695 10.626 1.00 93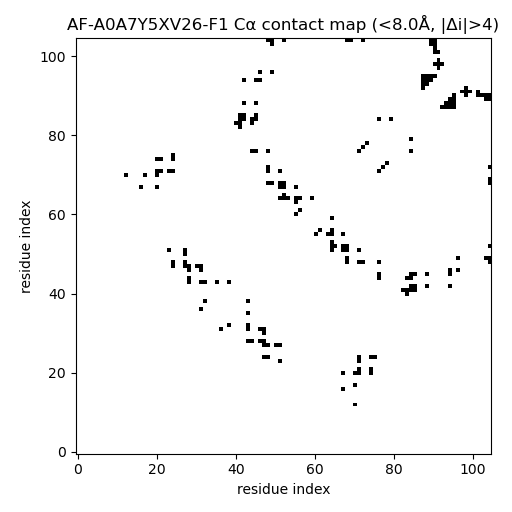.12 98 ASP A C 1
ATOM 776 O O . ASP A 1 98 ? 2.707 -5.513 10.568 1.00 93.12 98 ASP A O 1
ATOM 780 N N . PRO A 1 99 ? 0.821 -5.446 11.772 1.00 92.62 99 PRO A N 1
ATOM 781 C CA . PRO A 1 99 ? 1.434 -4.781 12.928 1.00 92.62 99 PRO A CA 1
ATOM 782 C C . PRO A 1 99 ? 2.527 -5.615 13.624 1.00 92.62 99 PRO A C 1
ATOM 784 O O . PRO A 1 99 ? 3.175 -5.144 14.559 1.00 92.62 99 PRO A O 1
ATOM 787 N N . GLY A 1 100 ? 2.717 -6.879 13.222 1.00 91.31 100 GLY A N 1
ATOM 788 C CA . GLY A 1 100 ? 3.816 -7.731 13.683 1.00 91.31 100 GLY A CA 1
ATOM 789 C C . GLY A 1 100 ? 5.135 -7.482 12.943 1.00 91.31 100 GLY A C 1
ATOM 790 O O . GLY A 1 100 ? 6.165 -8.046 13.322 1.00 91.31 100 GLY A O 1
ATOM 791 N N . SER A 1 101 ? 5.113 -6.652 11.902 1.00 88.75 101 SER A N 1
ATOM 792 C CA . SER A 1 101 ? 6.224 -6.365 11.008 1.00 88.75 101 SER A CA 1
ATOM 793 C C . SER A 1 101 ? 6.452 -4.862 10.928 1.00 88.75 10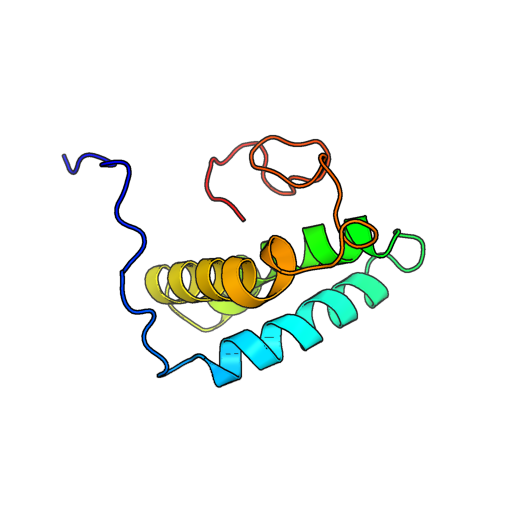1 SER A C 1
ATOM 795 O O . SER A 1 101 ? 5.512 -4.097 10.802 1.00 88.75 101 SER A O 1
ATOM 797 N N . SER A 1 102 ? 7.712 -4.426 10.918 1.00 87.56 102 SER A N 1
ATOM 798 C CA . SER A 1 102 ? 8.047 -3.020 10.638 1.00 87.56 102 SER A CA 1
ATOM 799 C C . SER A 1 102 ? 8.195 -2.743 9.133 1.00 87.56 102 SER A C 1
ATOM 801 O O . SER A 1 102 ? 8.878 -1.799 8.726 1.00 87.56 102 SER A O 1
ATOM 803 N N . ALA A 1 103 ? 7.707 -3.647 8.278 1.00 85.31 103 ALA A N 1
ATOM 804 C CA . ALA A 1 103 ? 7.776 -3.496 6.832 1.00 85.31 103 ALA A CA 1
ATOM 805 C C . ALA A 1 103 ? 6.589 -2.646 6.362 1.00 85.31 103 ALA A C 1
ATOM 807 O O . ALA A 1 103 ? 5.516 -3.172 6.093 1.00 85.31 103 ALA A O 1
ATOM 808 N N . TRP A 1 104 ? 6.809 -1.341 6.221 1.00 89.56 104 TRP A N 1
ATOM 809 C CA . TRP A 1 104 ? 5.780 -0.359 5.868 1.00 89.56 104 TRP A CA 1
ATOM 810 C C . TRP A 1 104 ? 6.080 0.367 4.538 1.00 89.56 104 TRP A C 1
ATOM 812 O O . TRP A 1 104 ? 7.256 0.610 4.238 1.00 89.56 104 TRP A O 1
ATOM 822 N N . PRO A 1 105 ? 5.060 0.780 3.757 1.00 88.69 105 PRO A N 1
ATOM 823 C CA . PRO A 1 105 ? 3.653 0.376 3.878 1.00 88.69 105 PRO A CA 1
ATOM 824 C C . PRO A 1 105 ? 3.431 -1.065 3.432 1.00 88.69 105 PRO A C 1
ATOM 826 O O . PRO A 1 105 ? 4.249 -1.570 2.630 1.00 88.69 105 PRO A O 1
#

Foldseek 3Di:
DDDPDPDDPPPDQPCPCVVVLVVLLPPQLVVLCVVCVPDFLQLSSLRSLVVQLVVCVVPDDNVVSLSSSVSNCVVPQVPDDPSNHDPQRDACGPSDPCVVDSSHD

Radius of gyration: 13.78 Å; Cα contacts (8 Å, |Δi|>4): 108; chains: 1; bounding box: 44×28×29 Å